Protein AF-A0A1P8NDT5-F1 (afdb_monomer_lite)

Sequence (91 aa):
MSEQDPSSEQPVAPHADVRLVRGSLAADELAAIAVVVSAMSVTSRLEADERALAEGRVGGPGAWSDPVHSHPRSHALRHHASAAAWQFSDR

Foldseek 3Di:
DDDDDDDPVDPPDPPQPDDDPDDDDDPVRSVVVSVVVVVVVVVVVVVVLVVCQVVQPPFDQAPVSRVCVVRPPSPVVNPDCDPSNPDDPPD

Secondary structure (DSSP, 8-state):
----------------S----SS---HHHHHHHHHHHHHHHHHHHHHHHHHHHHHTTTS-SSGGG-HHHHSTTGGGGGGS--GGGG-----

pLDDT: mean 70.33, std 13.64, range [38.94, 92.81]

Structure (mmCIF, N/CA/C/O backbone):
data_AF-A0A1P8NDT5-F1
#
_entry.id   AF-A0A1P8NDT5-F1
#
loop_
_atom_site.group_PDB
_atom_site.id
_atom_site.type_symbol
_atom_site.label_atom_id
_atom_site.label_alt_id
_atom_site.label_comp_id
_atom_site.label_asym_id
_atom_site.label_entity_id
_atom_site.label_seq_id
_atom_site.pdbx_PDB_ins_code
_atom_site.Cartn_x
_atom_site.Cartn_y
_atom_site.Cartn_z
_atom_site.occupancy
_atom_site.B_iso_or_equiv
_atom_site.auth_seq_id
_atom_site.auth_comp_id
_atom_site.auth_asym_id
_atom_site.auth_atom_id
_atom_site.pdbx_PDB_model_num
ATOM 1 N N . MET A 1 1 ? -15.903 43.129 26.212 1.00 38.94 1 MET A N 1
ATOM 2 C CA . MET A 1 1 ? -15.642 42.766 24.805 1.00 38.94 1 MET A CA 1
ATOM 3 C C . MET A 1 1 ? -14.651 41.621 24.861 1.00 38.94 1 MET A C 1
ATOM 5 O O . MET A 1 1 ? -13.508 41.860 25.214 1.00 38.94 1 MET A O 1
ATOM 9 N N . SER A 1 2 ? -15.189 40.412 25.020 1.00 46.03 2 SER A N 1
ATOM 10 C CA . SER A 1 2 ? -15.390 39.424 23.938 1.00 46.03 2 SER A CA 1
ATOM 11 C C . SER A 1 2 ? -14.098 38.629 23.772 1.00 46.03 2 SER A C 1
ATOM 13 O O . SER A 1 2 ? -13.083 39.167 23.354 1.00 46.03 2 SER A O 1
ATOM 15 N N . GLU A 1 3 ? -14.029 37.505 24.476 1.00 50.75 3 GLU A N 1
ATOM 16 C CA . GLU A 1 3 ? -14.387 36.170 23.968 1.00 50.75 3 GLU A CA 1
ATOM 17 C C . GLU A 1 3 ? -13.154 35.525 23.351 1.00 50.75 3 GLU A C 1
ATOM 19 O O . GLU A 1 3 ? -12.674 35.875 22.279 1.00 50.75 3 GLU A O 1
ATOM 24 N N . GLN A 1 4 ? -12.612 34.604 24.131 1.00 52.16 4 GLN A N 1
ATOM 25 C CA . GLN A 1 4 ? -11.697 33.590 23.673 1.00 52.16 4 GLN A CA 1
ATOM 26 C C . GLN A 1 4 ? -12.521 32.603 22.844 1.00 52.16 4 GLN A C 1
ATOM 28 O O . GLN A 1 4 ? -13.524 32.114 23.353 1.00 52.16 4 GLN A O 1
ATOM 33 N N . ASP A 1 5 ? -12.095 32.286 21.622 1.00 52.78 5 ASP A N 1
ATOM 34 C CA . ASP A 1 5 ? -12.132 30.884 21.219 1.00 52.78 5 ASP A CA 1
ATOM 35 C C . ASP A 1 5 ? -11.071 30.539 20.157 1.00 52.78 5 ASP A C 1
ATOM 37 O O . ASP A 1 5 ? -10.728 31.371 19.309 1.00 52.78 5 ASP A O 1
ATOM 41 N N . PRO A 1 6 ? -10.493 29.328 20.247 1.00 54.53 6 PRO A N 1
ATOM 42 C CA . PRO A 1 6 ? -9.324 28.877 19.528 1.00 54.53 6 PRO A CA 1
ATOM 43 C C . PRO A 1 6 ? -9.739 28.168 18.240 1.00 54.53 6 PRO A C 1
ATOM 45 O O . PRO A 1 6 ? -10.558 27.255 18.235 1.00 54.53 6 PRO A O 1
ATOM 48 N N . SER A 1 7 ? -9.096 28.502 17.133 1.00 44.16 7 SER A N 1
ATOM 49 C CA . SER A 1 7 ? -9.000 27.568 16.012 1.00 44.16 7 SER A CA 1
ATOM 50 C C . SER A 1 7 ? -7.541 27.207 15.855 1.00 44.16 7 SER A C 1
ATOM 52 O O . SER A 1 7 ? -6.809 27.733 15.024 1.00 44.16 7 SER A O 1
ATOM 54 N N . SER A 1 8 ? -7.108 26.321 16.753 1.00 47.72 8 SER A N 1
ATOM 55 C CA . SER A 1 8 ? -6.013 25.410 16.472 1.00 47.72 8 SER A CA 1
ATOM 56 C C . SER A 1 8 ? -6.406 24.630 15.225 1.00 47.72 8 SER A C 1
ATOM 58 O O . SER A 1 8 ? -7.151 23.655 15.304 1.00 47.72 8 SER A O 1
ATOM 60 N N . GLU A 1 9 ? -5.943 25.094 14.071 1.00 45.78 9 GLU A N 1
ATOM 61 C CA . GLU A 1 9 ? -6.007 24.347 12.826 1.00 45.78 9 GLU A CA 1
ATOM 62 C C . GLU A 1 9 ? -5.065 23.150 12.980 1.00 45.78 9 GLU A C 1
ATOM 64 O O . GLU A 1 9 ? -3.872 23.194 12.686 1.00 45.78 9 GLU A O 1
ATOM 69 N N . GLN A 1 10 ? -5.597 22.099 13.605 1.00 52.62 10 GLN A N 1
ATOM 70 C CA . GLN A 1 10 ? -4.970 20.792 13.646 1.00 52.62 10 GLN A CA 1
ATOM 71 C C . GLN A 1 10 ? -4.821 20.348 12.190 1.00 52.62 10 GLN A C 1
ATOM 73 O O . GLN A 1 10 ? -5.818 20.358 11.461 1.00 52.62 10 GLN A O 1
ATOM 78 N N . PRO A 1 11 ? -3.611 19.984 11.736 1.00 47.19 11 PRO A N 1
ATOM 79 C CA . PRO A 1 11 ? -3.438 19.486 10.386 1.00 47.19 11 PRO A CA 1
ATOM 80 C C . PRO A 1 11 ? -4.342 18.265 10.238 1.00 47.19 11 PRO A C 1
ATOM 82 O O . PRO A 1 11 ? -4.220 17.309 11.004 1.00 47.19 11 PRO A O 1
ATOM 85 N N . VAL A 1 12 ? -5.287 18.342 9.295 1.00 54.12 12 VAL A N 1
ATOM 86 C CA . VAL A 1 12 ? -6.173 17.238 8.920 1.00 54.12 12 VAL A CA 1
ATOM 87 C C . VAL A 1 12 ? -5.300 16.006 8.739 1.00 54.12 12 VAL A C 1
ATOM 89 O O . VAL A 1 12 ? -4.479 15.943 7.820 1.00 54.12 12 VAL A O 1
ATOM 92 N N . ALA A 1 13 ? -5.428 15.067 9.678 1.00 57.50 13 ALA A N 1
ATOM 93 C CA . ALA A 1 13 ? -4.710 13.811 9.629 1.00 57.50 13 ALA A CA 1
ATOM 94 C C . ALA A 1 13 ? -4.991 13.163 8.264 1.00 57.50 13 ALA A C 1
ATOM 96 O O . ALA A 1 13 ? -6.144 13.193 7.815 1.00 57.50 13 ALA A O 1
ATOM 97 N N . PRO A 1 14 ? -3.969 12.614 7.582 1.00 54.38 14 PRO A N 1
ATOM 98 C CA . PRO A 1 14 ? -4.174 11.934 6.313 1.00 54.38 14 PRO A CA 1
ATOM 99 C C . PRO A 1 14 ? -5.272 10.893 6.519 1.00 54.38 14 PRO A C 1
ATOM 101 O O . PRO A 1 14 ? -5.193 10.093 7.452 1.00 54.38 14 PRO A O 1
ATOM 104 N N . HIS A 1 15 ? -6.331 10.988 5.709 1.00 55.00 15 HIS A N 1
ATOM 105 C CA . HIS A 1 15 ? -7.484 10.096 5.756 1.00 55.00 15 HIS A CA 1
ATOM 106 C C . HIS A 1 15 ? -6.994 8.660 5.943 1.00 55.00 15 HIS A C 1
ATOM 108 O O . HIS A 1 15 ? -6.272 8.140 5.098 1.00 55.00 15 HIS A O 1
ATOM 114 N N . ALA A 1 16 ? -7.331 8.051 7.080 1.00 56.62 16 ALA A N 1
ATOM 115 C CA . ALA A 1 16 ? -6.936 6.684 7.356 1.00 56.62 16 ALA A CA 1
ATOM 116 C C . ALA A 1 16 ? -7.521 5.785 6.258 1.00 56.62 16 ALA A C 1
ATOM 118 O O . ALA A 1 16 ? -8.737 5.609 6.181 1.00 56.62 16 ALA A O 1
ATOM 119 N N . ASP A 1 17 ? -6.653 5.190 5.438 1.00 73.00 17 ASP A N 1
ATOM 120 C CA . ASP A 1 17 ? -7.011 4.212 4.397 1.00 73.00 17 ASP A CA 1
ATOM 121 C C . ASP A 1 17 ? -7.646 2.928 4.978 1.00 73.00 17 ASP A C 1
ATOM 123 O O . ASP A 1 17 ? -8.038 2.012 4.254 1.00 73.00 17 ASP A O 1
ATOM 127 N N . VAL A 1 18 ? -7.760 2.843 6.305 1.00 76.38 18 VAL A N 1
ATOM 128 C CA . VAL A 1 18 ? -8.248 1.689 7.050 1.00 76.38 18 VAL A CA 1
ATOM 129 C C . VAL A 1 18 ? -9.587 2.025 7.701 1.00 76.38 18 VAL A C 1
ATOM 131 O O . VAL A 1 18 ? -9.677 2.882 8.577 1.00 76.38 18 VAL A O 1
ATOM 134 N N . ARG A 1 19 ? -10.638 1.298 7.304 1.00 84.19 19 ARG A N 1
ATOM 135 C CA . ARG A 1 19 ? -11.978 1.391 7.899 1.00 84.19 19 ARG A CA 1
ATOM 136 C C . ARG A 1 19 ? -12.339 0.098 8.614 1.00 84.19 19 ARG A C 1
ATOM 138 O O . ARG A 1 19 ? -12.229 -0.984 8.039 1.00 84.19 19 ARG A O 1
ATOM 145 N N . LEU A 1 20 ? -12.874 0.213 9.828 1.00 87.38 20 LEU A N 1
ATOM 146 C CA . LEU A 1 20 ? -13.447 -0.930 10.529 1.00 87.38 20 LEU A CA 1
ATOM 147 C C . LEU A 1 20 ? -14.743 -1.384 9.841 1.00 87.38 20 LEU A C 1
ATOM 149 O O . LEU A 1 20 ? -15.693 -0.616 9.713 1.00 87.38 20 LEU A O 1
ATOM 153 N N . VAL A 1 21 ? -14.782 -2.636 9.385 1.00 91.25 21 VAL A N 1
ATOM 154 C CA . VAL A 1 21 ? -15.955 -3.212 8.699 1.00 91.25 21 VAL A CA 1
ATOM 155 C C . VAL A 1 21 ? -16.925 -3.868 9.690 1.00 91.25 21 VAL A C 1
ATOM 157 O O . VAL A 1 21 ? -18.129 -3.899 9.442 1.00 91.25 21 VAL A O 1
ATOM 160 N N . ARG A 1 22 ? -16.425 -4.388 10.819 1.00 91.88 22 ARG A N 1
ATOM 161 C CA . ARG A 1 22 ? -17.226 -5.060 11.854 1.00 91.88 22 ARG A CA 1
ATOM 162 C C . ARG A 1 22 ? -16.545 -4.974 13.222 1.00 91.88 22 ARG A C 1
ATOM 164 O O . ARG A 1 22 ? -15.323 -5.031 13.291 1.00 91.88 22 ARG A O 1
ATOM 171 N N . GLY A 1 23 ? -17.338 -4.937 14.294 1.00 92.38 23 GLY A N 1
ATOM 172 C CA . GLY A 1 23 ? -16.851 -4.905 15.679 1.00 92.38 23 GLY A CA 1
ATOM 173 C C . GLY A 1 23 ? -16.655 -3.481 16.198 1.00 92.38 23 GLY A C 1
ATOM 174 O O . GLY A 1 23 ? -17.205 -2.538 15.633 1.00 92.38 23 GLY A O 1
ATOM 175 N N . SER A 1 24 ? -15.880 -3.336 17.272 1.00 90.19 24 SER A N 1
ATOM 176 C CA . SER A 1 24 ? -15.515 -2.041 17.852 1.00 90.19 24 SER A CA 1
ATOM 177 C C . SER A 1 24 ? -14.017 -1.986 18.124 1.00 90.19 24 SER A C 1
ATOM 179 O O . SER A 1 24 ? -13.465 -2.937 18.672 1.00 90.19 24 SER A O 1
ATOM 181 N N . LEU A 1 25 ? -13.400 -0.861 17.783 1.00 88.44 25 LEU A N 1
ATOM 182 C CA . LEU A 1 25 ? -12.048 -0.472 18.172 1.00 88.44 25 LEU A CA 1
ATOM 183 C C . LEU A 1 25 ? -12.102 0.987 18.616 1.00 88.44 25 LEU A C 1
ATOM 185 O O . LEU A 1 25 ? -12.866 1.778 18.052 1.00 88.44 25 LEU A O 1
ATOM 189 N N . ALA A 1 26 ? -11.301 1.336 19.615 1.00 92.81 26 ALA A N 1
ATOM 190 C CA . ALA A 1 26 ? -11.065 2.726 19.963 1.00 92.81 26 ALA A CA 1
ATOM 191 C C . ALA A 1 26 ? -10.318 3.438 18.822 1.00 92.81 26 ALA A C 1
ATOM 193 O O . ALA A 1 26 ? -9.637 2.813 18.003 1.00 92.81 26 ALA A O 1
ATOM 194 N N . ALA A 1 27 ? -10.436 4.765 18.772 1.00 86.81 27 ALA A N 1
ATOM 195 C CA . ALA A 1 27 ? -9.802 5.571 17.729 1.00 86.81 27 ALA A CA 1
ATOM 196 C C . ALA A 1 27 ? -8.275 5.369 17.688 1.00 86.81 27 ALA A C 1
ATOM 198 O O . ALA A 1 27 ? -7.710 5.227 16.604 1.00 86.81 27 ALA A O 1
ATOM 199 N N . ASP A 1 28 ? -7.633 5.266 18.855 1.00 89.38 28 ASP A N 1
ATOM 200 C CA . ASP A 1 28 ? -6.183 5.068 18.967 1.00 89.38 28 ASP A CA 1
ATOM 201 C C . ASP A 1 28 ? -5.737 3.700 18.434 1.00 89.38 28 ASP A C 1
ATOM 203 O O . ASP A 1 28 ? -4.698 3.585 17.783 1.00 89.38 28 ASP A O 1
ATOM 207 N N . GLU A 1 29 ? -6.544 2.660 18.646 1.00 91.69 29 GLU A N 1
ATOM 208 C CA . GLU A 1 29 ? -6.256 1.316 18.141 1.00 91.69 29 GLU A CA 1
ATOM 209 C C . GLU A 1 29 ? -6.373 1.268 16.610 1.00 91.69 29 GLU A C 1
ATOM 211 O O . GLU A 1 29 ? -5.534 0.673 15.930 1.00 91.69 29 GLU A O 1
ATOM 216 N N . LEU A 1 30 ? -7.378 1.945 16.044 1.00 91.56 30 LEU A N 1
ATOM 217 C CA . LEU A 1 30 ? -7.541 2.062 14.594 1.00 91.56 30 LEU A CA 1
ATOM 218 C C . LEU A 1 30 ? -6.410 2.889 13.963 1.00 91.56 30 LEU A C 1
ATOM 220 O O . LEU A 1 30 ? -5.896 2.517 12.905 1.00 91.56 30 LEU A O 1
ATOM 224 N N . ALA A 1 31 ? -5.979 3.965 14.625 1.00 88.62 31 ALA A N 1
ATOM 225 C CA . ALA A 1 31 ? -4.842 4.772 14.194 1.00 88.62 31 ALA A CA 1
ATOM 226 C C . ALA A 1 31 ? -3.534 3.965 14.203 1.00 88.62 31 ALA A C 1
ATOM 228 O O . ALA A 1 31 ? -2.780 4.011 13.230 1.00 88.62 31 ALA A O 1
ATOM 229 N N . ALA A 1 32 ? -3.289 3.168 15.249 1.00 89.12 32 ALA A N 1
ATOM 230 C CA . ALA A 1 32 ? -2.122 2.291 15.322 1.00 89.12 32 ALA A CA 1
ATOM 231 C C . ALA A 1 32 ? -2.081 1.295 14.150 1.00 89.12 32 ALA A C 1
ATOM 233 O O . ALA A 1 32 ? -1.040 1.127 13.512 1.00 89.12 32 ALA A O 1
ATOM 234 N N . ILE A 1 33 ? -3.223 0.691 13.804 1.00 89.88 33 ILE A N 1
ATOM 235 C CA . ILE A 1 33 ? -3.329 -0.206 12.644 1.00 89.88 33 ILE A CA 1
ATOM 236 C C . ILE A 1 33 ? -3.045 0.551 11.343 1.00 89.88 33 ILE A C 1
ATOM 238 O O . ILE A 1 33 ? -2.262 0.074 10.523 1.00 89.88 33 ILE A O 1
ATOM 242 N N . ALA A 1 34 ? -3.637 1.733 11.150 1.00 88.81 34 ALA A N 1
ATOM 243 C CA . ALA A 1 34 ? -3.418 2.535 9.947 1.00 88.81 34 ALA A CA 1
ATOM 244 C C . ALA A 1 34 ? -1.932 2.881 9.747 1.00 88.81 34 ALA A C 1
ATOM 246 O O . ALA A 1 34 ? -1.420 2.772 8.630 1.00 88.81 34 ALA A O 1
ATOM 247 N N . VAL A 1 35 ? -1.216 3.225 10.823 1.00 89.38 35 VAL A N 1
ATOM 248 C CA . VAL A 1 35 ? 0.230 3.498 10.787 1.00 89.38 35 VAL A CA 1
ATOM 249 C C . VAL A 1 35 ? 1.022 2.256 10.379 1.00 89.38 35 VAL A C 1
ATOM 251 O O . VAL A 1 35 ? 1.849 2.334 9.470 1.00 89.38 35 VAL A O 1
ATOM 254 N N . VAL A 1 36 ? 0.753 1.102 10.999 1.00 90.31 36 VAL A N 1
ATOM 255 C CA . VAL A 1 36 ? 1.451 -0.155 10.676 1.00 90.31 36 VAL A CA 1
ATOM 256 C C . VAL A 1 36 ? 1.198 -0.565 9.225 1.00 90.31 36 VAL A C 1
ATOM 258 O O . VAL A 1 36 ? 2.144 -0.868 8.500 1.00 90.31 36 VAL A O 1
ATOM 261 N N . VAL A 1 37 ? -0.055 -0.512 8.767 1.00 89.06 37 VAL A N 1
ATOM 262 C CA . VAL A 1 37 ? -0.427 -0.827 7.378 1.00 89.06 37 VAL A CA 1
ATOM 263 C C . VAL A 1 37 ? 0.242 0.133 6.398 1.00 89.06 37 VAL A C 1
ATOM 265 O O . VAL A 1 37 ? 0.731 -0.301 5.355 1.00 89.06 37 VAL A O 1
ATOM 268 N N . SER A 1 38 ? 0.321 1.421 6.732 1.00 84.19 38 SER A N 1
ATOM 269 C CA . SER A 1 38 ? 1.004 2.415 5.898 1.00 84.19 38 SER A CA 1
ATOM 270 C C . SER A 1 38 ? 2.498 2.117 5.788 1.00 84.19 38 SER A C 1
ATOM 272 O O . SER A 1 38 ? 3.040 2.110 4.681 1.00 84.19 38 SER A O 1
ATOM 274 N N . ALA A 1 39 ? 3.154 1.804 6.910 1.00 85.88 39 ALA A N 1
ATOM 275 C CA . ALA A 1 39 ? 4.562 1.419 6.931 1.00 85.88 39 ALA A CA 1
ATOM 276 C C . ALA A 1 39 ? 4.806 0.150 6.099 1.00 85.88 39 ALA A C 1
ATOM 278 O O . ALA A 1 39 ? 5.659 0.154 5.213 1.00 85.88 39 ALA A O 1
ATOM 279 N N . MET A 1 40 ? 3.997 -0.894 6.299 1.00 87.12 40 MET A N 1
ATOM 280 C CA . MET A 1 40 ? 4.093 -2.142 5.534 1.00 87.12 40 MET A CA 1
ATOM 281 C C . MET A 1 40 ? 3.799 -1.953 4.040 1.00 87.12 40 MET A C 1
ATOM 283 O O . MET A 1 40 ? 4.408 -2.601 3.196 1.00 87.12 40 MET A O 1
ATOM 287 N N . SER A 1 41 ? 2.884 -1.054 3.678 1.00 83.69 41 SER A N 1
ATOM 288 C CA . SER A 1 41 ? 2.585 -0.759 2.271 1.00 83.69 41 SER A CA 1
ATOM 289 C C . SER A 1 41 ? 3.739 -0.021 1.591 1.00 83.69 41 SER A C 1
ATOM 291 O O . SER A 1 41 ? 3.981 -0.209 0.400 1.00 83.69 41 SER A O 1
ATOM 293 N N . VAL A 1 42 ? 4.476 0.819 2.330 1.00 80.44 42 VAL A N 1
ATOM 294 C CA . VAL A 1 42 ? 5.719 1.434 1.840 1.00 80.44 42 VAL A CA 1
ATOM 295 C C . VAL A 1 42 ? 6.798 0.374 1.639 1.00 80.44 42 VAL A C 1
ATOM 297 O O . VAL A 1 42 ? 7.384 0.339 0.559 1.00 80.44 42 VAL A O 1
ATOM 300 N N . THR A 1 43 ? 7.027 -0.506 2.619 1.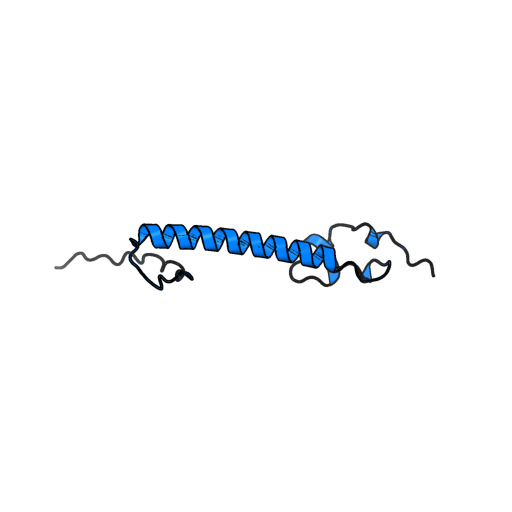00 76.44 43 THR A N 1
ATOM 301 C CA . THR A 1 43 ? 8.043 -1.565 2.491 1.00 76.44 43 THR A CA 1
ATOM 302 C C . THR A 1 43 ? 7.699 -2.532 1.362 1.00 76.44 43 THR A C 1
ATOM 304 O O . THR A 1 43 ? 8.545 -2.812 0.523 1.00 76.44 43 THR A O 1
ATOM 307 N N . SER A 1 44 ? 6.434 -2.944 1.254 1.00 81.06 44 SER A N 1
ATOM 308 C CA . SER A 1 44 ? 5.961 -3.829 0.186 1.00 81.06 44 SER A CA 1
ATOM 309 C C . SER A 1 44 ? 6.141 -3.222 -1.209 1.00 81.06 44 SER A C 1
ATOM 311 O O . SER A 1 44 ? 6.507 -3.941 -2.137 1.00 81.06 44 SER A O 1
ATOM 313 N N . ARG A 1 45 ? 5.940 -1.905 -1.377 1.00 79.00 45 ARG A N 1
ATOM 314 C CA . ARG A 1 45 ? 6.226 -1.229 -2.656 1.00 79.00 45 ARG A CA 1
ATOM 315 C C . ARG A 1 45 ? 7.710 -1.263 -3.006 1.00 79.00 45 ARG A C 1
ATOM 317 O O . ARG A 1 45 ? 8.034 -1.563 -4.146 1.00 79.00 45 ARG A O 1
ATOM 324 N N . LEU A 1 46 ? 8.594 -1.002 -2.044 1.00 76.38 46 LEU A N 1
ATOM 325 C CA . LEU A 1 46 ? 10.040 -1.064 -2.281 1.00 76.38 46 LEU A CA 1
ATOM 326 C C . LEU A 1 46 ? 10.485 -2.482 -2.662 1.00 76.38 46 LEU A C 1
ATOM 328 O O . LEU A 1 46 ? 11.216 -2.654 -3.631 1.00 76.38 46 LEU A O 1
ATOM 332 N N . GLU A 1 47 ? 9.976 -3.502 -1.972 1.00 77.69 47 GLU A N 1
ATOM 333 C CA . GLU A 1 47 ? 10.241 -4.908 -2.305 1.00 77.69 47 GLU A CA 1
ATOM 334 C C . GLU A 1 47 ? 9.696 -5.300 -3.690 1.00 77.69 47 GLU A C 1
ATOM 336 O O . GLU A 1 47 ? 10.287 -6.121 -4.397 1.00 77.69 47 GLU A O 1
ATOM 341 N N . ALA A 1 48 ? 8.549 -4.744 -4.091 1.00 76.19 48 ALA A N 1
ATOM 342 C CA . ALA A 1 48 ? 7.991 -4.947 -5.423 1.00 76.19 48 ALA A CA 1
ATOM 343 C C . ALA A 1 48 ? 8.850 -4.276 -6.506 1.00 76.19 48 ALA A C 1
ATOM 345 O O . ALA A 1 48 ? 9.105 -4.900 -7.536 1.00 76.19 48 ALA A O 1
ATOM 346 N N . ASP A 1 49 ? 9.345 -3.062 -6.257 1.00 70.62 49 ASP A N 1
ATOM 347 C CA . ASP A 1 49 ? 10.249 -2.345 -7.162 1.00 70.62 49 ASP A CA 1
ATOM 348 C C . ASP A 1 49 ? 11.590 -3.092 -7.313 1.00 70.62 49 ASP A C 1
ATOM 350 O O . ASP A 1 49 ? 12.083 -3.276 -8.429 1.00 70.62 49 ASP A O 1
ATOM 354 N N . GLU A 1 50 ? 12.148 -3.620 -6.217 1.00 72.56 50 GLU A N 1
ATOM 355 C CA . GLU A 1 50 ? 13.353 -4.462 -6.246 1.00 72.56 50 GLU A CA 1
ATOM 356 C C . GLU A 1 50 ? 13.145 -5.743 -7.058 1.00 72.56 50 GLU A C 1
ATOM 358 O O . GLU A 1 50 ? 13.992 -6.117 -7.878 1.00 72.56 50 GLU A O 1
ATOM 363 N N . ARG A 1 51 ? 11.997 -6.405 -6.877 1.00 74.50 51 ARG A N 1
ATOM 364 C CA . ARG A 1 51 ? 11.647 -7.600 -7.647 1.00 74.50 51 ARG A CA 1
ATOM 365 C C . ARG A 1 51 ? 11.465 -7.272 -9.129 1.00 74.50 51 ARG A C 1
ATOM 367 O O . ARG A 1 51 ? 11.992 -7.998 -9.964 1.00 74.50 51 ARG A O 1
ATOM 374 N N . ALA A 1 52 ? 10.824 -6.154 -9.466 1.00 70.44 52 ALA A N 1
ATOM 375 C CA . ALA A 1 52 ? 10.677 -5.700 -10.848 1.00 70.44 52 ALA A CA 1
ATOM 376 C C . ALA A 1 52 ? 12.034 -5.404 -11.517 1.00 70.44 52 ALA A C 1
ATOM 378 O O . ALA A 1 52 ? 12.232 -5.736 -12.686 1.00 70.44 52 ALA A O 1
ATOM 379 N N . LEU A 1 53 ? 12.997 -4.834 -10.783 1.00 68.38 53 LEU A N 1
ATOM 380 C CA . LEU A 1 53 ? 14.372 -4.654 -11.267 1.00 68.38 53 LEU A CA 1
ATOM 381 C C . LEU A 1 53 ? 15.111 -5.990 -11.448 1.00 68.38 53 LEU A C 1
ATOM 383 O O 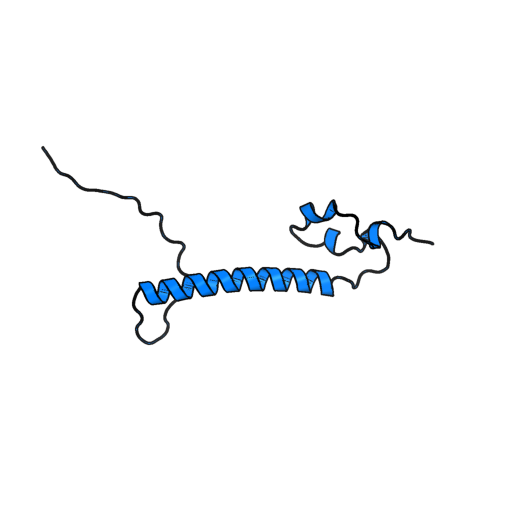. LEU A 1 53 ? 15.887 -6.145 -12.395 1.00 68.38 53 LEU A O 1
ATOM 387 N N . ALA A 1 54 ? 14.883 -6.962 -10.562 1.00 69.88 54 ALA A N 1
ATOM 388 C CA . ALA A 1 54 ? 15.478 -8.294 -10.659 1.00 69.88 54 ALA A CA 1
ATOM 389 C C . ALA A 1 54 ? 14.898 -9.116 -11.825 1.00 69.88 54 ALA A C 1
ATOM 391 O O . ALA A 1 54 ? 15.650 -9.778 -12.542 1.00 69.88 54 ALA A O 1
ATOM 392 N N . GLU A 1 55 ? 13.584 -9.041 -12.037 1.00 70.69 55 GLU A N 1
ATOM 393 C CA . GLU A 1 55 ? 12.854 -9.730 -13.107 1.00 70.69 55 GLU A CA 1
ATOM 394 C C . GLU A 1 55 ? 13.035 -9.048 -14.472 1.00 70.69 55 GLU A C 1
ATOM 396 O O . GLU A 1 55 ? 13.035 -9.722 -15.497 1.00 70.69 55 GLU A O 1
ATOM 401 N N . GLY A 1 56 ? 13.287 -7.734 -14.509 1.00 62.50 56 GLY A N 1
ATOM 402 C CA . GLY A 1 56 ? 13.546 -6.955 -15.728 1.00 62.50 56 GLY A CA 1
ATOM 403 C C . GLY A 1 56 ? 14.849 -7.291 -16.471 1.00 62.50 56 GLY A C 1
ATOM 404 O O . GLY A 1 56 ? 15.122 -6.710 -17.520 1.00 62.50 56 GLY A O 1
ATOM 405 N N . ARG A 1 57 ? 15.644 -8.256 -15.989 1.00 60.78 57 ARG A N 1
ATOM 406 C CA . ARG A 1 57 ? 16.892 -8.746 -16.616 1.00 60.78 57 ARG A CA 1
ATOM 407 C C . ARG A 1 57 ? 16.681 -9.578 -17.897 1.00 60.78 57 ARG A C 1
ATOM 409 O O . ARG A 1 57 ? 17.526 -10.398 -18.242 1.00 60.78 57 ARG A O 1
ATOM 416 N N . VAL A 1 58 ? 15.564 -9.404 -18.603 1.00 57.31 58 VAL A N 1
ATOM 417 C CA . VAL A 1 58 ? 15.235 -10.169 -19.825 1.00 57.31 58 VAL A CA 1
ATOM 418 C C . VAL A 1 58 ? 15.819 -9.516 -21.096 1.00 57.31 58 VAL A C 1
ATOM 420 O O . VAL A 1 58 ? 15.779 -10.103 -22.175 1.00 57.31 58 VAL A O 1
ATOM 423 N N . GLY A 1 59 ? 16.413 -8.322 -20.999 1.00 58.19 59 GLY A N 1
ATOM 424 C CA . GLY A 1 59 ? 17.119 -7.677 -22.112 1.00 58.19 59 GLY A CA 1
ATOM 425 C C . GLY A 1 59 ? 18.532 -8.239 -22.311 1.00 58.19 59 GLY A C 1
ATOM 426 O O . GLY A 1 59 ? 19.261 -8.410 -21.341 1.00 58.19 59 GLY A O 1
ATOM 427 N N . GLY A 1 60 ? 18.917 -8.524 -23.563 1.00 60.41 60 GLY A N 1
ATOM 428 C CA . GLY A 1 60 ? 20.227 -9.086 -23.938 1.00 60.41 60 GLY A CA 1
ATOM 429 C C . GLY A 1 60 ? 21.449 -8.284 -23.449 1.00 60.41 60 GLY A C 1
ATOM 430 O O . GLY A 1 60 ? 21.294 -7.207 -22.881 1.00 60.41 60 GLY A O 1
ATOM 431 N N . PRO A 1 61 ? 22.684 -8.773 -23.660 1.00 58.94 61 PRO A N 1
ATOM 432 C CA . PRO A 1 61 ? 23.888 -8.103 -23.167 1.00 58.94 61 PRO A CA 1
ATOM 433 C C . PRO A 1 61 ? 24.055 -6.728 -23.828 1.00 58.94 61 PRO A C 1
ATOM 435 O O . PRO A 1 61 ? 24.172 -6.620 -25.050 1.00 58.94 61 PRO A O 1
ATOM 438 N N . GLY A 1 62 ? 24.038 -5.669 -23.022 1.00 63.00 62 GLY A N 1
ATOM 439 C CA . GLY A 1 62 ? 24.239 -4.303 -23.491 1.00 63.00 62 GLY A CA 1
ATOM 440 C C . GLY A 1 62 ? 23.836 -3.251 -22.462 1.00 63.00 62 GLY A C 1
ATOM 441 O O . GLY A 1 62 ? 22.873 -3.413 -21.718 1.00 63.00 62 GLY A O 1
ATOM 442 N N . ALA A 1 63 ? 24.552 -2.129 -22.452 1.00 63.91 63 ALA A N 1
ATOM 443 C CA . ALA A 1 63 ? 24.234 -0.994 -21.586 1.00 63.91 63 ALA A CA 1
ATOM 444 C C . ALA A 1 63 ? 22.816 -0.437 -21.832 1.00 63.91 63 ALA A C 1
ATOM 446 O O . ALA A 1 63 ? 22.171 0.045 -20.914 1.00 63.91 63 ALA A O 1
ATOM 447 N N . TRP A 1 64 ? 22.297 -0.538 -23.060 1.00 66.19 64 TRP A N 1
ATOM 448 C CA . TRP A 1 64 ? 20.972 -0.023 -23.439 1.00 66.19 64 TRP A CA 1
ATOM 449 C C . TRP A 1 64 ? 19.797 -0.917 -23.028 1.00 66.19 64 TRP A C 1
ATOM 451 O O . TRP A 1 64 ? 18.655 -0.462 -23.024 1.00 66.19 64 TRP A O 1
ATOM 461 N N . SER A 1 65 ? 20.065 -2.176 -22.688 1.00 67.12 65 SER A N 1
ATOM 462 C CA . SER A 1 65 ? 19.085 -3.149 -22.192 1.00 67.12 65 SER A CA 1
ATOM 463 C C . SER A 1 65 ? 19.059 -3.231 -20.665 1.00 67.12 65 SER A C 1
ATOM 465 O O . SER A 1 65 ? 18.322 -4.048 -20.114 1.00 67.12 65 SER A O 1
ATOM 467 N N . ASP A 1 66 ? 19.827 -2.382 -19.973 1.00 70.62 66 ASP A N 1
ATOM 468 C CA . ASP A 1 66 ? 19.839 -2.336 -18.516 1.00 70.62 66 ASP A CA 1
ATOM 469 C C . ASP A 1 66 ? 18.470 -1.867 -17.968 1.00 70.62 66 ASP A C 1
ATOM 471 O O . ASP A 1 66 ? 17.989 -0.782 -18.336 1.00 70.62 66 ASP A O 1
ATOM 475 N N . PRO A 1 67 ? 17.830 -2.638 -17.064 1.00 67.69 67 PRO A N 1
ATOM 476 C CA . PRO A 1 67 ? 16.557 -2.262 -16.451 1.00 67.69 67 PRO A CA 1
ATOM 477 C C . PRO A 1 67 ? 16.615 -0.923 -15.697 1.00 67.69 67 PRO A C 1
ATOM 479 O O . PRO A 1 67 ? 15.602 -0.227 -15.612 1.00 67.69 67 PRO A O 1
ATOM 482 N N . VAL A 1 68 ? 17.790 -0.485 -15.228 1.00 72.69 68 VAL A N 1
ATOM 483 C CA . VAL A 1 68 ? 17.980 0.828 -14.588 1.00 72.69 68 VAL A CA 1
ATOM 484 C C . VAL A 1 68 ? 17.630 1.983 -15.539 1.00 72.69 68 VAL A C 1
ATOM 486 O O . VAL A 1 68 ? 17.192 3.040 -15.080 1.00 72.69 68 VAL A O 1
ATOM 489 N N . HIS A 1 69 ? 17.738 1.813 -16.862 1.00 72.38 69 HIS A N 1
ATOM 490 C CA . HIS A 1 69 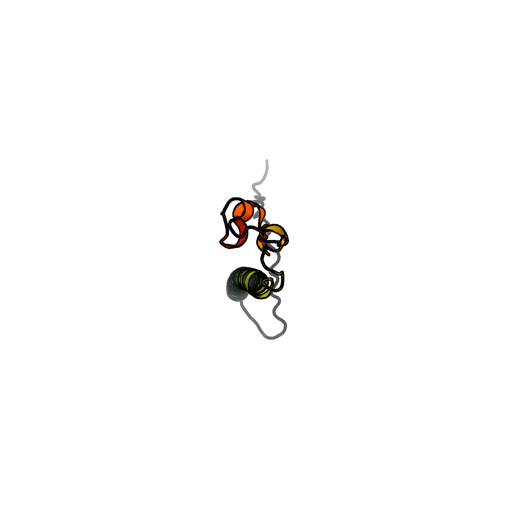? 17.385 2.861 -17.830 1.00 72.38 69 HIS A CA 1
ATOM 491 C C . HIS A 1 69 ? 15.894 2.921 -18.190 1.00 72.38 69 HIS A C 1
ATOM 493 O O . HIS A 1 69 ? 15.427 3.977 -18.629 1.00 72.38 69 HIS A O 1
ATOM 499 N N . SER A 1 70 ? 15.141 1.840 -17.974 1.00 71.38 70 SER A N 1
ATOM 500 C CA . SER A 1 70 ? 13.706 1.754 -18.291 1.00 71.38 70 SER A CA 1
ATOM 501 C C . SER A 1 70 ? 12.795 1.860 -17.064 1.00 71.38 70 SER A C 1
ATOM 503 O O . SER A 1 70 ? 11.612 2.167 -17.211 1.00 71.38 70 SER A O 1
ATOM 505 N N . HIS A 1 71 ? 13.329 1.673 -15.853 1.00 71.06 71 HIS A N 1
ATOM 506 C CA . HIS A 1 71 ? 12.536 1.714 -14.628 1.00 71.06 71 HIS A CA 1
ATOM 507 C C . HIS A 1 71 ? 12.126 3.154 -14.228 1.00 71.06 71 HIS A C 1
ATOM 509 O O . HIS A 1 71 ? 12.948 4.078 -14.283 1.00 71.06 71 HIS A O 1
ATOM 515 N N . PRO A 1 72 ? 10.869 3.395 -13.809 1.00 69.12 72 PRO A N 1
ATOM 516 C CA . PRO A 1 72 ? 10.443 4.696 -13.294 1.00 69.12 72 PRO A CA 1
ATOM 517 C C . PRO A 1 72 ? 11.249 5.106 -12.051 1.00 69.12 72 PRO A C 1
ATOM 519 O O . PRO A 1 72 ? 11.606 4.270 -11.231 1.00 69.12 72 PRO A O 1
ATOM 522 N N . ARG A 1 73 ? 11.525 6.408 -11.880 1.00 68.12 73 ARG A N 1
ATOM 523 C CA . ARG A 1 73 ? 12.234 6.984 -10.708 1.00 68.12 73 ARG A CA 1
ATOM 524 C C . ARG A 1 73 ? 13.668 6.480 -10.456 1.00 68.12 73 ARG A C 1
ATOM 526 O O . ARG A 1 73 ? 14.298 6.915 -9.499 1.00 68.12 73 ARG A O 1
ATOM 533 N N . SER A 1 74 ? 14.250 5.691 -11.355 1.00 70.31 74 SER A N 1
ATOM 534 C CA . SER A 1 74 ? 15.638 5.214 -11.263 1.00 70.31 74 SER A CA 1
ATOM 535 C C . SER A 1 74 ? 16.697 6.251 -11.670 1.00 70.31 74 SER A C 1
ATOM 537 O O . SER A 1 74 ? 17.874 5.915 -11.771 1.00 70.31 74 SER A O 1
ATOM 539 N N . HIS A 1 75 ? 16.322 7.510 -11.936 1.00 71.25 75 HIS A N 1
ATOM 540 C CA . HIS A 1 75 ? 17.234 8.530 -12.475 1.00 71.25 75 HIS A CA 1
ATOM 541 C C . HIS A 1 75 ? 18.503 8.697 -11.624 1.00 71.25 75 HIS A C 1
ATOM 543 O O . HIS A 1 75 ? 19.594 8.820 -12.172 1.00 71.25 75 HIS A O 1
ATOM 549 N N . ALA A 1 76 ? 18.380 8.636 -10.294 1.00 70.88 76 ALA A N 1
ATOM 550 C CA . ALA A 1 76 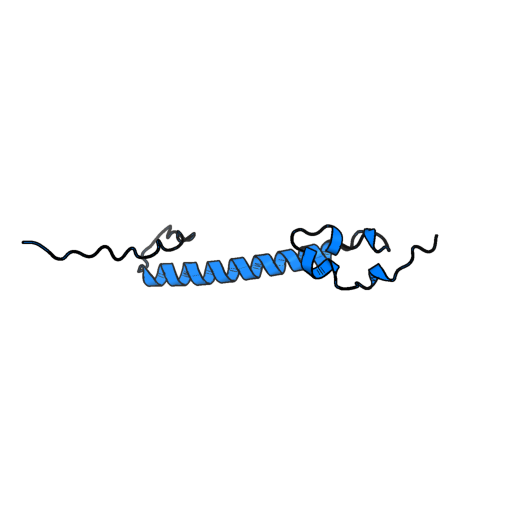? 19.524 8.711 -9.383 1.00 70.88 76 ALA A CA 1
ATOM 551 C C . ALA A 1 76 ? 20.485 7.510 -9.515 1.00 70.88 76 ALA A C 1
ATOM 553 O O . ALA A 1 76 ? 21.688 7.659 -9.316 1.00 70.88 76 ALA A O 1
ATOM 554 N N . LEU A 1 77 ? 19.973 6.339 -9.901 1.00 67.19 77 LEU A N 1
ATOM 555 C CA . LEU A 1 77 ? 20.744 5.105 -10.077 1.00 67.19 77 LEU A CA 1
ATOM 556 C C . LEU A 1 77 ? 21.448 5.037 -11.441 1.0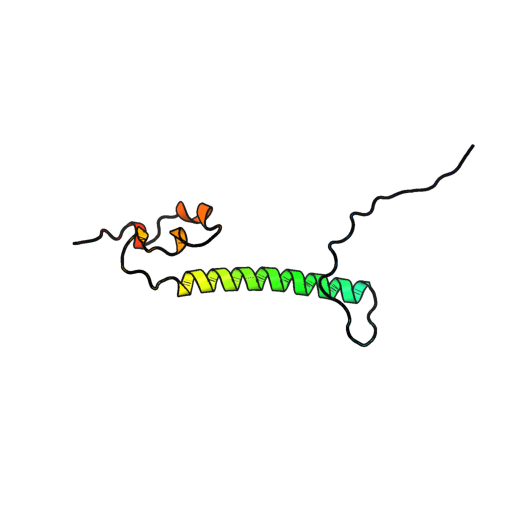0 67.19 77 LEU A C 1
ATOM 558 O O . LEU A 1 77 ? 22.413 4.296 -11.582 1.00 67.19 77 LEU A O 1
ATOM 562 N N . ARG A 1 78 ? 21.042 5.855 -12.426 1.00 68.88 78 ARG A N 1
ATOM 563 C CA . ARG A 1 78 ? 21.684 5.927 -13.758 1.00 68.88 78 ARG A CA 1
ATOM 564 C C . ARG A 1 78 ? 23.129 6.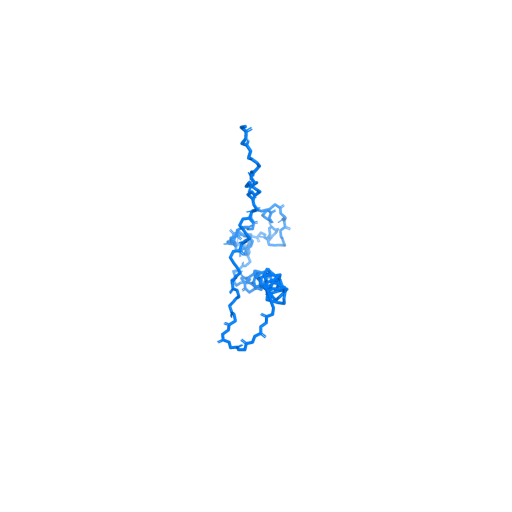428 -13.719 1.00 68.88 78 ARG A C 1
ATOM 566 O O . ARG A 1 78 ? 23.861 6.233 -14.681 1.00 68.88 78 ARG A O 1
ATOM 573 N N . HIS A 1 79 ? 23.530 7.093 -12.635 1.00 68.31 79 HIS A N 1
ATOM 574 C CA . HIS A 1 79 ? 24.908 7.544 -12.430 1.00 68.31 79 HIS A CA 1
ATOM 575 C C . HIS A 1 79 ? 25.821 6.444 -11.871 1.00 68.31 79 HIS A C 1
ATOM 577 O O . HIS A 1 79 ? 27.038 6.619 -11.864 1.00 68.31 79 HIS A O 1
ATOM 583 N N . HIS A 1 80 ? 25.262 5.322 -11.407 1.00 64.81 80 HIS A N 1
ATOM 584 C CA . HIS A 1 80 ? 26.050 4.159 -11.021 1.00 64.81 80 HIS A CA 1
ATOM 585 C C . HIS A 1 80 ? 26.340 3.306 -12.253 1.00 64.81 80 HIS A C 1
ATOM 587 O O . HIS A 1 80 ? 25.428 2.815 -12.915 1.00 64.81 80 HIS A O 1
ATOM 593 N N . ALA A 1 81 ? 27.625 3.118 -12.551 1.00 63.19 81 ALA A N 1
ATOM 594 C CA . ALA A 1 81 ? 28.047 2.218 -13.611 1.00 63.19 81 ALA A CA 1
ATOM 595 C C . ALA A 1 81 ? 27.659 0.779 -13.236 1.00 63.19 81 ALA A C 1
ATOM 597 O O . ALA A 1 81 ? 28.193 0.212 -12.281 1.00 63.19 81 ALA A O 1
ATOM 598 N N . SER A 1 82 ? 26.718 0.195 -13.973 1.00 66.38 82 SER A N 1
ATOM 599 C CA . SER A 1 82 ? 26.361 -1.214 -13.827 1.00 66.38 82 SER A CA 1
ATOM 600 C C . SER A 1 82 ? 27.379 -2.104 -14.547 1.00 66.38 82 SER A C 1
ATOM 602 O O . SER A 1 82 ? 28.145 -1.650 -15.400 1.00 66.38 82 SER A O 1
ATOM 604 N N . ALA A 1 83 ? 27.382 -3.405 -14.251 1.00 67.00 83 ALA A N 1
ATOM 605 C CA . ALA A 1 83 ? 28.230 -4.360 -14.970 1.00 67.00 83 ALA A CA 1
ATOM 606 C C . ALA A 1 83 ? 27.939 -4.386 -16.488 1.00 67.00 83 ALA A C 1
ATOM 608 O O . ALA A 1 83 ? 28.838 -4.673 -17.274 1.00 67.00 83 ALA A O 1
ATOM 609 N N . ALA A 1 84 ? 26.714 -4.038 -16.903 1.00 64.50 84 ALA A N 1
ATOM 610 C CA . ALA A 1 84 ? 26.320 -3.927 -18.307 1.00 64.50 84 ALA A CA 1
ATOM 611 C C . ALA A 1 84 ? 26.854 -2.651 -18.986 1.00 64.50 84 ALA A C 1
ATOM 613 O O . ALA A 1 84 ? 27.032 -2.646 -20.202 1.00 64.50 84 ALA A O 1
ATOM 614 N N . ALA A 1 85 ? 27.180 -1.597 -18.224 1.00 65.50 85 ALA A N 1
ATOM 615 C CA . ALA A 1 85 ? 27.765 -0.362 -18.757 1.00 65.50 85 ALA A CA 1
ATOM 616 C C . ALA A 1 85 ? 29.146 -0.581 -19.404 1.00 65.50 85 ALA A C 1
ATOM 618 O O . ALA A 1 85 ? 29.549 0.180 -20.280 1.00 65.50 85 ALA A O 1
ATOM 619 N N . TRP A 1 86 ? 29.853 -1.634 -18.989 1.00 64.88 86 TRP A N 1
ATOM 620 C CA . TRP A 1 86 ? 31.181 -1.999 -19.491 1.00 64.88 86 TRP A CA 1
ATOM 621 C C . TRP A 1 86 ? 31.150 -3.144 -20.508 1.00 64.88 86 TRP A C 1
ATOM 623 O O . TRP A 1 86 ? 32.190 -3.508 -21.056 1.00 64.88 86 TRP A O 1
ATOM 633 N N . GLN A 1 87 ? 29.973 -3.719 -20.772 1.00 66.69 87 GLN A N 1
ATOM 634 C CA . GLN A 1 87 ? 29.808 -4.729 -21.808 1.00 66.69 87 GLN A CA 1
ATOM 635 C C . GLN A 1 87 ? 29.719 -4.024 -23.158 1.00 66.69 87 GLN A C 1
ATOM 637 O O . GLN A 1 87 ? 28.662 -3.552 -23.579 1.00 66.69 87 GLN A O 1
ATOM 642 N N . PHE A 1 88 ? 30.860 -3.939 -23.837 1.00 60.38 88 PHE A N 1
ATOM 643 C CA . PHE A 1 88 ? 30.881 -3.592 -25.248 1.00 60.38 88 PHE A CA 1
ATOM 644 C C . PHE A 1 88 ? 30.092 -4.645 -26.025 1.00 60.38 88 PHE A C 1
ATOM 646 O O . PHE A 1 88 ? 30.248 -5.847 -25.804 1.00 60.38 88 PHE A O 1
ATOM 653 N N . SER A 1 89 ? 29.223 -4.185 -26.924 1.00 56.91 89 SER A N 1
ATOM 654 C CA . SER A 1 89 ? 28.617 -5.045 -27.932 1.00 56.91 89 SER A CA 1
ATOM 655 C C . SER A 1 89 ? 29.730 -5.488 -28.876 1.00 56.91 89 SER A C 1
ATOM 657 O O . SER A 1 89 ? 30.011 -4.794 -29.848 1.00 56.91 89 SER A O 1
ATOM 659 N N . ASP A 1 90 ? 30.402 -6.590 -28.555 1.00 59.47 90 ASP A N 1
ATOM 660 C CA . ASP A 1 90 ? 31.248 -7.274 -29.525 1.00 59.47 90 ASP A CA 1
ATOM 661 C C . ASP A 1 90 ? 30.302 -7.816 -30.606 1.00 59.47 90 ASP A C 1
ATOM 663 O O . ASP A 1 90 ? 29.502 -8.726 -30.367 1.00 59.47 90 ASP A O 1
ATOM 667 N N . ARG A 1 91 ? 30.271 -7.119 -31.739 1.00 53.81 91 ARG A N 1
ATOM 668 C CA . ARG A 1 91 ? 29.556 -7.496 -32.955 1.00 53.81 91 ARG A CA 1
ATOM 669 C C . ARG A 1 91 ? 30.541 -7.494 -34.102 1.00 53.81 91 ARG A C 1
ATOM 671 O O . ARG A 1 91 ? 31.264 -6.482 -34.230 1.00 53.81 91 ARG A O 1
#

Radius of gyration: 24.06 Å; chains: 1; bounding box: 48×53×58 Å